Protein AF-A0A9X8ZY57-F1 (afdb_monomer_lite)

Secondary structure (DSSP, 8-state):
-PPPPP--------HHHHHHHHHHHHHHHHHHHHHHHHH---HHHHHHHHHHHHHHHHHHHHHHHHHHHTTSS--

Organism: Bacillus cereus (NCBI:txid1396)

Structure (mmCIF, N/CA/C/O backbone):
data_AF-A0A9X8ZY57-F1
#
_entry.id   AF-A0A9X8ZY57-F1
#
loop_
_atom_site.group_PDB
_atom_site.id
_atom_site.type_symbol
_atom_site.label_atom_id
_atom_site.label_alt_id
_atom_site.label_comp_id
_atom_site.label_asym_id
_atom_site.label_entity_i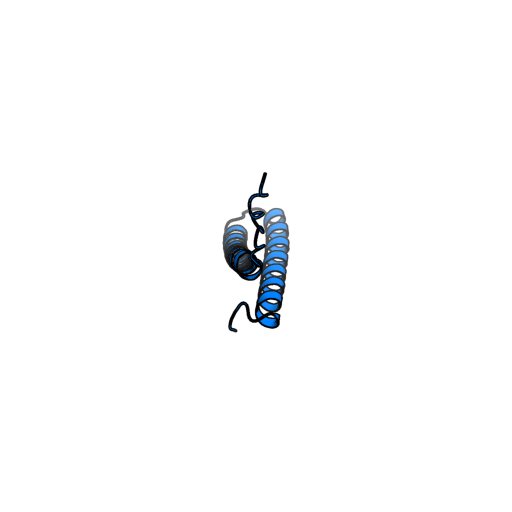d
_atom_site.label_seq_id
_atom_site.pdbx_PDB_ins_code
_atom_site.Cartn_x
_atom_site.Cartn_y
_atom_site.Cartn_z
_atom_site.occupancy
_atom_site.B_iso_or_equiv
_atom_site.auth_seq_id
_atom_site.auth_comp_id
_atom_site.auth_asym_id
_atom_site.auth_atom_id
_atom_site.pdbx_PDB_model_num
ATOM 1 N N . TYR A 1 1 ? 34.170 36.363 -31.666 1.00 46.34 1 TYR A N 1
ATOM 2 C CA . TYR A 1 1 ? 34.142 35.683 -30.357 1.00 46.34 1 TYR A CA 1
ATOM 3 C C . TYR A 1 1 ? 33.552 34.296 -30.566 1.00 46.34 1 TYR A C 1
ATOM 5 O O . TYR A 1 1 ? 32.423 34.241 -31.040 1.00 46.34 1 TYR A O 1
ATOM 13 N N . PRO A 1 2 ? 34.290 33.195 -30.332 1.00 62.22 2 PRO A N 1
ATOM 14 C CA . PRO A 1 2 ? 33.735 31.854 -30.482 1.00 62.22 2 PRO A CA 1
ATOM 15 C C . PRO A 1 2 ? 32.793 31.543 -29.310 1.00 62.22 2 PRO A C 1
ATOM 17 O O . PRO A 1 2 ? 33.074 31.888 -28.164 1.00 62.22 2 PRO A O 1
ATOM 20 N N . TYR A 1 3 ? 31.645 30.952 -29.625 1.00 60.69 3 TYR A N 1
ATOM 21 C CA . TYR A 1 3 ? 30.574 30.628 -28.685 1.00 60.69 3 TYR A CA 1
ATOM 22 C C . TYR A 1 3 ? 30.973 29.405 -27.840 1.00 60.69 3 TYR A C 1
ATOM 24 O O . TYR A 1 3 ? 31.467 28.419 -28.387 1.00 60.69 3 TYR A O 1
ATOM 32 N N . ALA A 1 4 ? 30.784 29.462 -26.518 1.00 72.38 4 ALA A N 1
ATOM 33 C CA . ALA A 1 4 ? 31.052 28.331 -25.630 1.00 72.38 4 ALA A CA 1
ATOM 34 C C . ALA A 1 4 ? 30.048 27.189 -25.897 1.00 72.38 4 ALA A C 1
ATOM 36 O O . ALA A 1 4 ? 28.872 27.473 -26.139 1.00 72.38 4 ALA A O 1
ATOM 37 N N . PRO A 1 5 ? 30.473 25.912 -25.862 1.00 65.69 5 PRO A N 1
ATOM 38 C CA . PRO A 1 5 ? 29.574 24.786 -26.085 1.00 65.69 5 PRO A CA 1
ATOM 39 C C . PRO A 1 5 ? 28.469 24.800 -25.025 1.00 65.69 5 PRO A C 1
ATOM 41 O O . PRO A 1 5 ? 28.741 24.811 -23.825 1.00 65.69 5 PRO A O 1
ATOM 44 N N . GLY A 1 6 ? 27.215 24.853 -25.479 1.00 62.62 6 GLY A N 1
ATOM 45 C CA . GLY A 1 6 ? 26.057 24.833 -24.596 1.00 62.62 6 GLY A CA 1
ATOM 46 C C . GLY A 1 6 ? 26.045 23.547 -23.776 1.00 62.62 6 GLY A C 1
ATOM 47 O O . GLY A 1 6 ? 26.163 22.455 -24.331 1.00 62.62 6 GLY A O 1
ATOM 48 N N . PHE A 1 7 ? 25.900 23.676 -22.458 1.00 60.78 7 PHE A N 1
ATOM 49 C CA . PHE A 1 7 ? 25.622 22.547 -21.580 1.00 60.78 7 PHE A CA 1
ATOM 50 C C . PHE A 1 7 ? 24.288 21.926 -22.007 1.00 60.78 7 PHE A C 1
ATOM 52 O O . PHE A 1 7 ? 23.219 22.458 -21.713 1.00 60.78 7 PHE A O 1
ATOM 59 N N . GLN A 1 8 ? 24.343 20.809 -22.730 1.00 60.03 8 GLN A N 1
ATOM 60 C CA . GLN A 1 8 ? 23.179 19.956 -22.918 1.00 60.03 8 GLN A CA 1
ATOM 61 C C . GLN A 1 8 ? 22.905 19.274 -21.580 1.00 60.03 8 GLN A C 1
ATOM 63 O O . GLN A 1 8 ? 23.584 18.320 -21.204 1.00 60.03 8 GLN A O 1
ATOM 68 N N . SER A 1 9 ? 21.929 19.794 -20.839 1.00 60.28 9 SER A N 1
ATOM 69 C CA . SER A 1 9 ? 21.372 19.124 -19.669 1.00 60.28 9 SER A CA 1
ATOM 70 C C . SER A 1 9 ? 20.774 17.795 -20.122 1.00 60.28 9 SER A C 1
ATOM 72 O O . SER A 1 9 ? 19.665 17.741 -20.649 1.00 60.28 9 SER A O 1
ATOM 74 N N . GLN A 1 10 ? 21.541 16.720 -19.980 1.00 62.19 10 GLN A N 1
ATOM 75 C CA . GLN A 1 10 ? 21.096 15.371 -20.285 1.00 62.19 10 GLN A CA 1
ATOM 76 C C . GLN A 1 10 ? 20.051 14.992 -19.228 1.00 62.19 10 GLN A C 1
ATOM 78 O O . GLN A 1 10 ? 20.398 14.722 -18.079 1.00 62.19 10 GLN A O 1
ATOM 83 N N . HIS A 1 11 ? 18.766 15.061 -19.583 1.00 65.56 11 HIS A N 1
ATOM 84 C CA . HIS A 1 11 ? 17.678 14.670 -18.690 1.00 65.56 11 HIS A CA 1
ATOM 85 C C . HIS A 1 11 ? 17.802 13.165 -18.435 1.00 65.56 11 HIS A C 1
ATOM 87 O O . HIS A 1 11 ? 17.546 12.358 -19.328 1.00 65.56 11 HIS A O 1
ATOM 93 N N . ARG A 1 12 ? 18.259 12.783 -17.241 1.00 74.81 12 ARG A N 1
ATOM 94 C CA . ARG A 1 12 ? 18.279 11.378 -16.828 1.00 74.81 12 ARG A CA 1
ATOM 95 C C . ARG A 1 12 ? 16.837 10.915 -16.629 1.00 74.81 12 ARG A C 1
ATOM 97 O O . ARG A 1 12 ? 16.003 11.674 -16.137 1.00 74.81 12 ARG A O 1
ATOM 104 N N . ASP A 1 13 ? 16.531 9.709 -17.092 1.00 84.12 13 ASP A N 1
ATOM 105 C CA . ASP A 1 13 ? 15.246 9.070 -16.819 1.00 84.12 13 ASP A CA 1
ATOM 106 C C . ASP A 1 13 ? 15.330 8.370 -15.458 1.00 84.12 13 A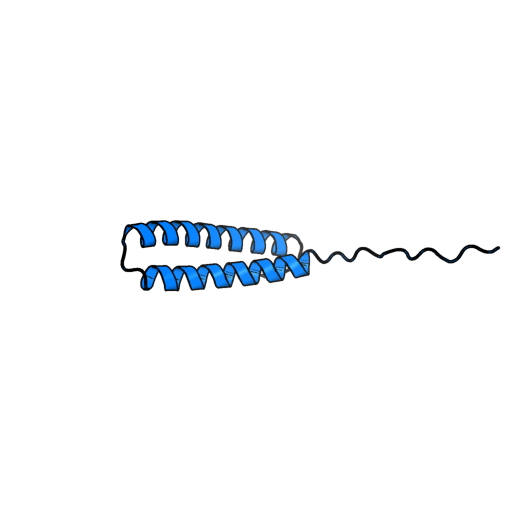SP A C 1
ATOM 108 O O . ASP A 1 13 ? 15.732 7.212 -15.352 1.00 84.12 13 ASP A O 1
ATOM 112 N N . ASP A 1 14 ? 14.980 9.110 -14.407 1.00 92.69 14 ASP A N 1
ATO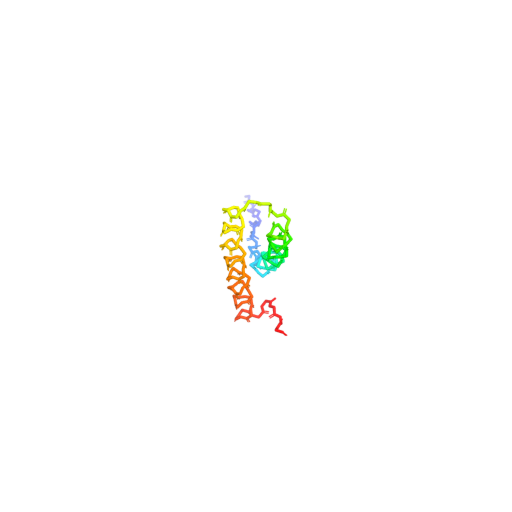M 113 C CA . ASP A 1 14 ? 15.006 8.634 -13.019 1.00 92.69 14 ASP A CA 1
ATOM 114 C C . ASP A 1 14 ? 13.676 7.960 -12.614 1.00 92.69 14 ASP A C 1
ATOM 116 O O . ASP A 1 14 ? 13.435 7.677 -11.438 1.00 92.69 14 ASP A O 1
ATOM 120 N N . THR A 1 15 ? 12.792 7.670 -13.579 1.00 94.69 15 THR A N 1
ATOM 121 C CA . THR A 1 15 ? 11.448 7.124 -13.324 1.00 94.69 15 THR A CA 1
ATOM 122 C C . THR A 1 15 ? 11.499 5.817 -12.533 1.00 94.69 15 THR A C 1
ATOM 124 O O . THR A 1 15 ? 10.740 5.640 -11.580 1.00 94.69 15 THR A O 1
ATOM 127 N N . GLY A 1 16 ? 12.409 4.904 -12.889 1.00 94.62 16 GLY A N 1
ATOM 128 C CA . GLY A 1 16 ? 12.569 3.625 -12.191 1.00 94.62 16 GLY A CA 1
ATOM 129 C C . GLY A 1 16 ? 13.023 3.787 -10.737 1.00 94.62 16 GLY A C 1
ATOM 130 O O . GLY A 1 16 ? 12.538 3.071 -9.862 1.00 94.62 16 GLY A O 1
ATOM 131 N N . PHE A 1 17 ? 13.894 4.766 -10.467 1.00 95.00 17 PHE A N 1
ATOM 132 C CA . PHE A 1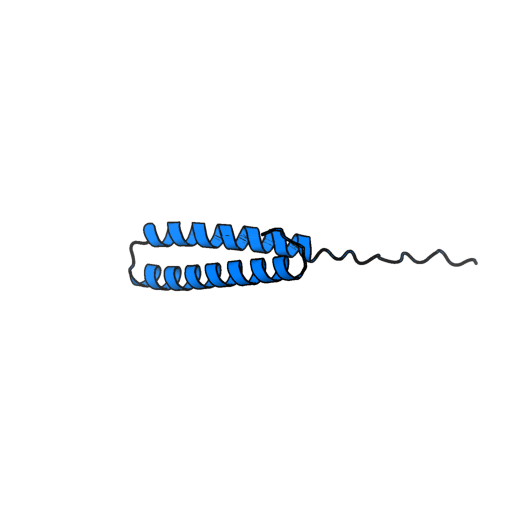 17 ? 14.365 5.082 -9.118 1.00 95.00 17 PHE A CA 1
ATOM 133 C C . PHE A 1 17 ? 13.210 5.578 -8.238 1.00 95.00 17 PHE A C 1
ATOM 135 O O . PHE A 1 17 ? 12.924 4.981 -7.200 1.00 95.00 17 PHE A O 1
ATOM 142 N N . TYR A 1 18 ? 12.465 6.586 -8.703 1.00 97.00 18 TYR A N 1
ATOM 143 C CA . TYR A 1 18 ? 11.320 7.119 -7.958 1.00 97.00 18 TYR A CA 1
ATOM 144 C C . TYR A 1 18 ? 10.175 6.110 -7.803 1.00 97.00 18 TYR A C 1
ATOM 146 O O . TYR A 1 18 ? 9.510 6.083 -6.767 1.00 97.00 18 TYR A O 1
ATOM 154 N N . ALA A 1 19 ? 9.946 5.252 -8.802 1.00 97.31 19 ALA A N 1
ATOM 155 C CA . ALA A 1 19 ? 8.973 4.169 -8.687 1.00 97.31 19 ALA A CA 1
ATOM 156 C C . ALA A 1 19 ? 9.386 3.146 -7.615 1.00 97.31 19 ALA A C 1
ATOM 158 O O . ALA A 1 19 ? 8.536 2.684 -6.854 1.00 97.31 19 ALA A O 1
ATOM 159 N N . GLY A 1 20 ? 10.683 2.840 -7.507 1.00 97.12 20 GLY A N 1
ATOM 160 C CA . GLY A 1 20 ? 11.231 1.984 -6.455 1.00 97.12 20 GLY A CA 1
ATOM 161 C C . GLY A 1 20 ? 11.022 2.561 -5.054 1.00 97.12 20 GLY A C 1
ATOM 162 O O . GLY A 1 20 ? 10.535 1.852 -4.167 1.00 97.12 20 GLY A O 1
ATOM 163 N N . ASP A 1 21 ? 11.303 3.853 -4.875 1.00 97.81 21 ASP A N 1
ATOM 164 C CA . ASP A 1 21 ? 11.039 4.564 -3.619 1.00 97.81 21 ASP A CA 1
ATOM 165 C C . ASP A 1 21 ? 9.549 4.517 -3.259 1.00 97.81 21 ASP A C 1
ATOM 167 O O . ASP A 1 21 ? 9.178 4.143 -2.142 1.00 97.81 21 ASP A O 1
ATOM 171 N N . LEU A 1 22 ? 8.673 4.814 -4.224 1.00 98.19 22 LEU A N 1
ATOM 172 C CA . LEU A 1 22 ? 7.227 4.761 -4.026 1.00 98.19 22 LEU A CA 1
ATOM 173 C C . LEU A 1 22 ? 6.744 3.346 -3.669 1.00 98.19 22 LEU A C 1
ATOM 175 O O . LEU A 1 22 ? 5.899 3.190 -2.786 1.00 98.19 22 LEU A O 1
ATOM 179 N N . LEU A 1 23 ? 7.296 2.306 -4.301 1.00 98.06 23 LEU A N 1
ATOM 180 C CA . LEU A 1 23 ? 6.976 0.912 -3.992 1.00 98.06 23 LEU A CA 1
ATOM 181 C C . LEU A 1 23 ? 7.377 0.554 -2.552 1.00 98.06 23 LEU A C 1
ATOM 183 O O . LEU A 1 23 ? 6.625 -0.119 -1.840 1.00 98.06 23 LEU A O 1
ATOM 187 N N . GLY A 1 24 ? 8.554 1.009 -2.110 1.00 97.75 24 GLY A N 1
ATOM 188 C CA . GLY A 1 24 ? 9.035 0.845 -0.737 1.00 97.75 24 GLY A CA 1
ATOM 189 C C . GLY A 1 24 ? 8.157 1.564 0.290 1.00 97.75 24 GLY A C 1
ATOM 190 O O . GLY A 1 24 ? 7.796 0.981 1.322 1.00 97.75 24 GLY A O 1
ATOM 191 N N . LEU A 1 25 ? 7.744 2.796 -0.019 1.00 98.38 25 LEU A N 1
ATOM 192 C CA . LEU A 1 25 ? 6.803 3.557 0.801 1.00 98.38 25 LEU A CA 1
ATOM 193 C C . LEU A 1 25 ? 5.453 2.844 0.896 1.00 98.38 25 LEU A C 1
ATOM 195 O O . LEU A 1 25 ? 4.961 2.648 2.003 1.00 98.38 25 LEU A O 1
ATOM 199 N N . ALA A 1 26 ? 4.898 2.359 -0.219 1.00 98.50 26 ALA A N 1
ATOM 200 C CA . ALA A 1 26 ? 3.625 1.640 -0.223 1.00 98.50 26 ALA A CA 1
ATOM 201 C C . ALA A 1 26 ? 3.665 0.376 0.661 1.00 98.50 26 ALA A C 1
ATOM 203 O O . ALA A 1 26 ? 2.759 0.162 1.470 1.00 98.50 26 ALA A O 1
ATOM 204 N N . LYS A 1 27 ? 4.744 -0.424 0.593 1.00 98.06 27 LYS A N 1
ATOM 205 C CA . LYS A 1 27 ? 4.953 -1.592 1.481 1.00 98.06 27 LYS A CA 1
ATOM 206 C C . LYS A 1 27 ? 4.961 -1.188 2.955 1.00 98.06 27 LYS A C 1
ATOM 208 O O . LYS A 1 27 ? 4.322 -1.840 3.783 1.00 98.06 27 LYS A O 1
ATOM 213 N N . THR A 1 28 ? 5.684 -0.119 3.275 1.00 98.62 28 THR A N 1
ATOM 214 C CA . THR A 1 28 ? 5.787 0.406 4.642 1.00 98.62 28 THR A CA 1
ATOM 215 C C . THR A 1 28 ? 4.437 0.918 5.140 1.00 98.62 28 THR A C 1
ATOM 217 O O . THR A 1 28 ? 4.022 0.565 6.241 1.00 98.62 28 THR A O 1
ATOM 220 N N . SER A 1 29 ? 3.696 1.661 4.314 1.00 98.56 29 SER A N 1
ATOM 221 C CA . SER A 1 29 ? 2.352 2.145 4.639 1.00 98.56 29 SER A CA 1
ATOM 222 C C . SER A 1 29 ? 1.390 1.003 4.961 1.00 98.56 29 SER A C 1
ATOM 224 O O . SER A 1 29 ? 0.687 1.085 5.964 1.00 98.56 29 SER A O 1
ATOM 226 N N . VAL A 1 30 ? 1.387 -0.087 4.181 1.00 98.75 30 VAL A N 1
ATOM 227 C CA . VAL A 1 30 ? 0.542 -1.263 4.468 1.00 98.75 30 VAL A CA 1
ATOM 228 C C . VAL A 1 30 ? 0.843 -1.838 5.856 1.00 98.75 30 VAL A C 1
ATOM 230 O O . VAL A 1 30 ? -0.082 -2.060 6.639 1.00 98.75 30 VAL A O 1
ATOM 233 N N . ARG A 1 31 ? 2.126 -2.033 6.196 1.00 98.62 31 ARG A N 1
ATOM 234 C CA . ARG A 1 31 ? 2.535 -2.546 7.519 1.00 98.62 31 ARG A CA 1
ATOM 235 C C . ARG A 1 31 ? 2.122 -1.602 8.646 1.00 98.62 31 ARG A C 1
ATOM 237 O O . ARG A 1 31 ? 1.554 -2.050 9.637 1.00 98.62 31 ARG A O 1
ATOM 244 N N . ASN A 1 32 ? 2.354 -0.304 8.473 1.00 98.56 32 ASN A N 1
ATOM 245 C CA . ASN A 1 32 ? 2.025 0.701 9.481 1.00 98.56 32 ASN A CA 1
ATOM 246 C C . ASN A 1 32 ? 0.515 0.793 9.720 1.00 98.56 32 ASN A C 1
ATOM 248 O O . ASN A 1 32 ? 0.083 0.890 10.867 1.00 98.56 32 ASN A O 1
ATOM 252 N N . TYR A 1 33 ? -0.303 0.703 8.666 1.00 98.62 33 TYR A N 1
ATOM 253 C CA . TYR A 1 33 ? -1.751 0.657 8.840 1.00 98.62 33 TYR A CA 1
ATOM 254 C C . TYR A 1 33 ? -2.212 -0.616 9.546 1.00 98.62 33 TYR A C 1
ATOM 256 O O . TYR A 1 33 ? -3.107 -0.535 10.383 1.00 98.62 33 TYR A O 1
ATOM 264 N N . ALA A 1 34 ? -1.606 -1.771 9.261 1.00 98.50 34 ALA A N 1
ATOM 265 C CA . ALA A 1 34 ? -1.938 -3.008 9.964 1.00 98.50 34 ALA A CA 1
ATOM 266 C C . ALA A 1 34 ? -1.684 -2.876 11.476 1.00 98.50 34 ALA A C 1
ATOM 268 O O . ALA A 1 34 ? -2.566 -3.199 12.271 1.00 98.50 34 ALA A O 1
ATOM 269 N N . ILE A 1 35 ? -0.532 -2.313 11.861 1.00 98.56 35 ILE A N 1
ATOM 270 C CA . ILE A 1 35 ? -0.196 -2.009 13.262 1.00 98.56 35 ILE A CA 1
ATOM 271 C C . ILE A 1 35 ? -1.247 -1.065 13.866 1.00 98.56 35 ILE A C 1
ATOM 273 O O . ILE A 1 35 ? -1.889 -1.402 14.863 1.00 98.56 35 ILE A O 1
ATOM 277 N N . ALA A 1 36 ? -1.524 0.065 13.210 1.00 98.12 36 ALA A N 1
ATOM 278 C CA . ALA A 1 36 ? -2.481 1.056 13.701 1.00 98.12 36 ALA A CA 1
ATOM 279 C C . ALA A 1 36 ? -3.912 0.497 13.863 1.00 98.12 36 ALA A C 1
ATOM 281 O O . ALA A 1 36 ? -4.617 0.848 14.810 1.00 98.12 36 ALA A O 1
ATOM 282 N N . ILE A 1 37 ? -4.352 -0.400 12.970 1.00 98.38 37 ILE A N 1
ATOM 283 C CA . ILE A 1 37 ? -5.652 -1.088 13.063 1.00 98.38 37 ILE A CA 1
ATOM 284 C C . ILE A 1 37 ? -5.724 -1.970 14.316 1.00 98.38 37 ILE A C 1
ATOM 286 O O . ILE A 1 37 ? -6.789 -2.063 14.934 1.00 98.38 37 ILE A O 1
ATOM 290 N N . THR A 1 38 ? -4.620 -2.621 14.693 1.00 98.00 38 THR A N 1
ATOM 291 C CA . THR A 1 38 ? -4.572 -3.463 15.899 1.00 98.00 38 THR A CA 1
ATOM 292 C C . THR A 1 38 ? -4.473 -2.658 17.193 1.00 98.00 38 THR A C 1
ATOM 294 O O . THR A 1 38 ? -4.996 -3.103 18.211 1.00 98.00 38 THR A O 1
ATOM 297 N N . GLU A 1 39 ? -3.896 -1.456 17.148 1.00 97.81 39 GLU A N 1
ATOM 298 C CA . GLU A 1 39 ? -3.686 -0.597 18.323 1.00 97.81 39 GLU A CA 1
ATOM 299 C C . GLU A 1 39 ? -4.821 0.413 18.570 1.00 97.81 39 GLU A C 1
ATOM 301 O O . GLU A 1 39 ? -4.917 1.003 19.646 1.00 97.81 39 GLU A O 1
ATOM 306 N N . THR A 1 40 ? -5.718 0.627 17.602 1.00 96.94 40 THR A N 1
ATOM 307 C CA . THR A 1 40 ? -6.800 1.605 17.762 1.00 96.94 40 THR A CA 1
ATOM 308 C C . THR A 1 40 ? -7.962 1.093 18.623 1.00 96.94 40 THR A C 1
ATOM 310 O O . THR A 1 40 ? -8.581 0.062 18.341 1.00 96.94 40 THR A O 1
ATOM 313 N N . ALA A 1 41 ? -8.328 1.859 19.655 1.00 91.31 41 ALA A N 1
ATOM 314 C CA . ALA A 1 41 ? -9.434 1.527 20.558 1.00 91.31 41 ALA A CA 1
ATOM 315 C C . ALA A 1 41 ? -10.826 1.847 19.976 1.00 91.31 41 ALA A C 1
ATOM 317 O O . ALA A 1 41 ? -11.821 1.248 20.380 1.00 91.31 41 ALA A O 1
ATOM 318 N N . THR A 1 42 ? -10.919 2.771 19.014 1.00 97.44 42 THR A N 1
ATOM 319 C CA . THR A 1 42 ? -12.212 3.284 18.540 1.00 97.44 42 THR A CA 1
ATOM 320 C C . THR A 1 42 ? -12.668 2.556 17.271 1.00 97.44 42 THR A C 1
ATOM 322 O O . THR A 1 42 ? -11.960 2.607 16.260 1.00 97.44 42 THR A O 1
ATOM 325 N N . PRO A 1 43 ? -13.880 1.961 17.237 1.00 95.56 43 PRO A N 1
ATOM 326 C CA . PRO A 1 43 ? -14.390 1.256 16.054 1.00 95.56 43 PRO A CA 1
ATOM 327 C C . PRO A 1 43 ? -14.419 2.121 14.790 1.00 95.56 43 PRO A C 1
ATOM 329 O O . PRO A 1 43 ? -14.059 1.664 13.707 1.00 95.56 43 PRO A O 1
ATOM 332 N N . ARG A 1 44 ? -14.774 3.403 14.932 1.00 97.50 44 ARG A N 1
ATOM 333 C CA . ARG A 1 44 ? -14.799 4.344 13.808 1.00 97.50 44 ARG A CA 1
ATOM 334 C C . ARG A 1 44 ? -13.411 4.597 13.221 1.00 97.50 44 ARG A C 1
ATOM 336 O O . ARG A 1 44 ? -13.273 4.698 12.006 1.00 97.50 44 ARG A O 1
ATOM 343 N N . LEU A 1 45 ? -12.388 4.688 14.070 1.00 96.75 45 LEU A N 1
ATOM 344 C CA . LEU A 1 45 ? -11.013 4.877 13.615 1.00 96.75 45 LEU A CA 1
ATOM 345 C C . LEU A 1 45 ? -10.507 3.612 12.914 1.00 96.75 45 LEU A C 1
ATOM 347 O O . LEU A 1 45 ? -9.943 3.707 11.828 1.00 96.75 45 LEU A O 1
ATOM 351 N N . ARG A 1 46 ? -10.826 2.430 13.455 1.00 98.12 46 ARG A N 1
ATOM 352 C CA . ARG A 1 46 ? -10.557 1.140 12.804 1.00 98.12 46 ARG A CA 1
ATOM 353 C C . ARG A 1 46 ? -11.124 1.081 11.387 1.00 98.12 46 ARG A C 1
ATOM 355 O O . ARG A 1 46 ? -10.396 0.765 10.459 1.00 98.12 46 ARG A O 1
ATOM 362 N N . GLU A 1 47 ? -12.383 1.472 11.199 1.00 98.38 47 GLU A N 1
ATOM 363 C CA . GLU A 1 47 ? -13.047 1.501 9.887 1.00 98.38 47 GLU A CA 1
ATOM 364 C C . GLU A 1 47 ? -12.349 2.434 8.876 1.00 98.38 47 GLU A C 1
ATOM 366 O O . GLU A 1 47 ? -12.291 2.149 7.678 1.00 98.38 47 GLU A O 1
ATOM 371 N N . VAL A 1 48 ? -11.832 3.579 9.330 1.00 98.38 48 VAL A N 1
ATOM 372 C CA . VAL A 1 48 ? -11.079 4.510 8.473 1.00 98.38 48 VAL A CA 1
ATOM 373 C C . VAL A 1 48 ? -9.722 3.918 8.100 1.00 98.38 48 VAL A C 1
ATOM 375 O O . VAL A 1 48 ? -9.387 3.877 6.917 1.00 98.38 48 VAL A O 1
ATOM 378 N N . LEU A 1 49 ? -8.974 3.399 9.074 1.00 98.50 49 LEU A N 1
ATOM 379 C CA . LEU A 1 49 ? -7.664 2.791 8.833 1.00 98.50 49 LEU A CA 1
ATOM 380 C C . LEU A 1 49 ? -7.771 1.548 7.934 1.00 98.50 49 LEU A C 1
ATOM 382 O O . LEU A 1 49 ? -6.942 1.361 7.048 1.00 98.50 49 LEU A O 1
ATOM 386 N N . THR A 1 50 ? -8.831 0.744 8.073 1.00 98.50 50 THR A N 1
ATOM 387 C CA . THR A 1 50 ? -9.113 -0.386 7.170 1.00 98.50 50 THR A CA 1
ATOM 388 C C . THR A 1 50 ? -9.378 0.070 5.730 1.00 98.50 50 THR A C 1
ATOM 390 O O . THR A 1 50 ? -8.969 -0.589 4.777 1.00 98.50 50 THR A O 1
ATOM 393 N N . ARG A 1 51 ? -10.022 1.221 5.519 1.00 98.56 51 ARG A N 1
ATOM 394 C CA . ARG A 1 51 ? -10.159 1.783 4.165 1.00 98.56 51 ARG A CA 1
ATOM 395 C C . ARG A 1 51 ? -8.817 2.264 3.615 1.00 98.56 51 ARG A C 1
ATOM 397 O O . ARG A 1 51 ? -8.519 2.027 2.447 1.00 98.56 51 ARG A O 1
ATOM 404 N N . GLN A 1 52 ? -7.995 2.885 4.456 1.00 98.50 52 GLN A N 1
ATOM 405 C CA . GLN A 1 52 ? -6.675 3.380 4.065 1.00 98.50 52 GLN A CA 1
ATOM 406 C C . GLN A 1 52 ? -5.693 2.249 3.730 1.00 98.50 52 GLN A C 1
ATOM 408 O O . GLN A 1 52 ? -5.014 2.340 2.708 1.00 98.50 52 GLN A O 1
ATOM 413 N N . ILE A 1 53 ? -5.660 1.154 4.504 1.00 98.69 53 ILE A N 1
ATOM 414 C CA . ILE A 1 53 ? -4.812 -0.007 4.180 1.00 98.69 53 ILE A CA 1
ATOM 415 C C . ILE A 1 53 ? -5.215 -0.641 2.848 1.00 98.69 53 ILE A C 1
ATOM 417 O O . ILE A 1 53 ? -4.340 -0.983 2.059 1.00 98.69 53 ILE A O 1
ATOM 421 N N . ASN A 1 54 ? -6.515 -0.726 2.547 1.00 98.75 54 ASN A N 1
ATOM 422 C CA . ASN A 1 54 ? -6.983 -1.229 1.254 1.00 98.75 54 ASN A CA 1
ATOM 423 C C . ASN A 1 54 ? -6.503 -0.337 0.098 1.00 98.75 54 ASN A C 1
ATOM 425 O O . ASN A 1 54 ? -6.050 -0.852 -0.923 1.00 98.75 54 ASN A O 1
ATOM 429 N N . GLY A 1 55 ? -6.522 0.987 0.278 1.00 98.69 55 GLY A N 1
ATOM 430 C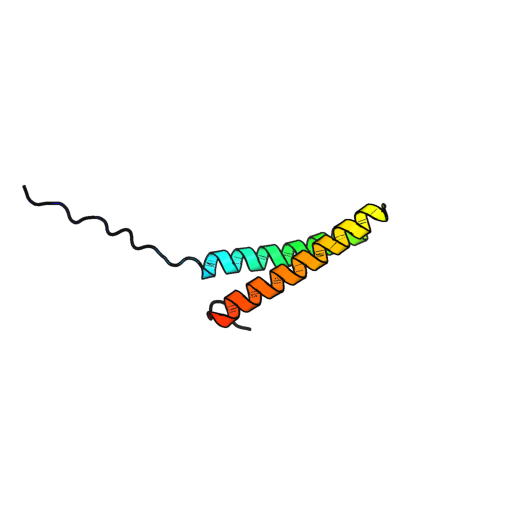 CA . GLY A 1 55 ? -5.932 1.925 -0.680 1.00 98.6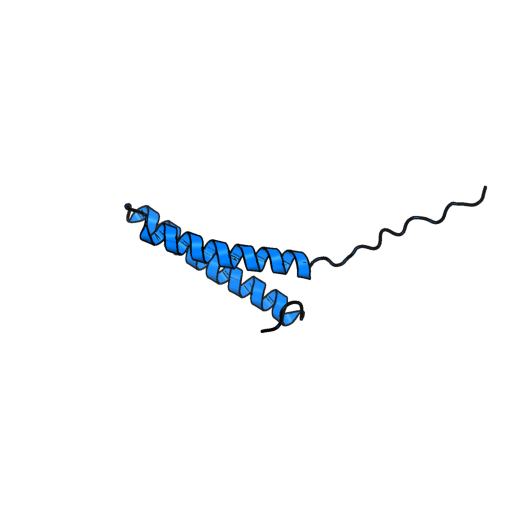9 55 GLY A CA 1
ATOM 431 C C . GLY A 1 55 ? -4.418 1.747 -0.835 1.00 98.69 55 GLY A C 1
ATOM 432 O O . GLY A 1 55 ? -3.912 1.724 -1.953 1.00 98.69 55 GLY A O 1
ATOM 433 N N . ALA A 1 56 ? -3.688 1.543 0.265 1.00 98.69 56 ALA A N 1
ATOM 434 C CA . ALA A 1 56 ? -2.246 1.297 0.231 1.00 98.69 56 ALA A CA 1
ATOM 435 C C . ALA A 1 56 ? -1.888 -0.027 -0.474 1.00 98.69 56 ALA A C 1
ATOM 437 O O . ALA A 1 56 ? -0.912 -0.077 -1.221 1.00 98.69 56 ALA A O 1
ATOM 438 N N . ILE A 1 57 ? -2.695 -1.080 -0.295 1.00 98.81 57 ILE A N 1
ATOM 439 C CA . ILE A 1 57 ? -2.552 -2.360 -1.011 1.00 98.81 57 ILE A CA 1
ATOM 440 C C . ILE A 1 57 ? -2.756 -2.158 -2.519 1.00 98.81 57 ILE A C 1
ATOM 442 O O . ILE A 1 57 ? -1.966 -2.660 -3.319 1.00 98.81 57 ILE A O 1
ATOM 446 N N . GLN A 1 58 ? -3.784 -1.401 -2.914 1.00 98.75 58 GLN A N 1
ATOM 447 C CA . GLN A 1 58 ? -4.033 -1.083 -4.323 1.00 98.75 58 GLN A CA 1
ATOM 448 C C . GLN A 1 58 ? -2.888 -0.269 -4.929 1.00 98.75 58 GLN A C 1
ATOM 450 O O . GLN A 1 58 ? -2.403 -0.617 -6.004 1.00 98.75 58 GLN A O 1
ATOM 455 N N . LEU A 1 59 ? -2.409 0.760 -4.223 1.00 98.56 59 LEU A N 1
ATOM 456 C CA . LEU A 1 59 ? -1.254 1.555 -4.644 1.00 98.56 59 LEU A CA 1
ATOM 457 C C . LEU A 1 59 ? -0.016 0.673 -4.830 1.00 98.56 59 LEU A C 1
ATOM 459 O O . LEU A 1 59 ? 0.640 0.748 -5.864 1.00 98.56 59 LEU A O 1
ATOM 463 N N . HIS A 1 60 ? 0.280 -0.200 -3.865 1.00 98.44 60 HIS A N 1
ATOM 464 C CA . HIS A 1 60 ? 1.392 -1.142 -3.970 1.00 98.44 60 HIS A CA 1
ATOM 465 C C . HIS A 1 60 ? 1.300 -1.992 -5.245 1.00 98.44 60 HIS A C 1
ATOM 467 O O . HIS A 1 60 ? 2.282 -2.102 -5.976 1.00 98.44 60 HIS A O 1
ATOM 473 N N . ALA A 1 61 ? 0.126 -2.564 -5.532 1.00 98.38 61 ALA A N 1
ATOM 474 C CA . ALA A 1 61 ? -0.085 -3.377 -6.728 1.00 98.38 61 ALA A CA 1
ATOM 475 C C . ALA A 1 61 ? 0.091 -2.564 -8.022 1.00 98.38 61 ALA A C 1
ATOM 477 O O . ALA A 1 61 ? 0.740 -3.029 -8.954 1.00 98.38 61 ALA A O 1
ATOM 478 N N . GLN A 1 62 ? -0.438 -1.339 -8.071 1.00 98.44 62 GLN A N 1
ATOM 479 C CA . GLN A 1 62 ? -0.296 -0.452 -9.228 1.00 98.44 62 GLN A CA 1
ATOM 480 C C . GLN A 1 62 ? 1.167 -0.103 -9.505 1.00 98.44 62 GLN A C 1
ATOM 482 O O . GLN A 1 62 ? 1.612 -0.201 -10.645 1.00 98.44 62 GLN A O 1
ATOM 487 N N . VAL A 1 63 ? 1.926 0.262 -8.468 1.00 98.12 63 VAL A N 1
ATOM 488 C CA . VAL A 1 63 ? 3.345 0.618 -8.610 1.00 98.12 63 VAL A CA 1
ATOM 489 C C . VAL A 1 63 ? 4.171 -0.606 -9.000 1.00 98.12 63 VAL A C 1
ATOM 491 O O . VAL A 1 63 ? 5.012 -0.512 -9.890 1.00 98.12 63 VAL A O 1
ATOM 494 N N . PHE A 1 64 ? 3.897 -1.766 -8.397 1.00 98.00 64 PHE A N 1
ATOM 495 C CA . PHE A 1 64 ? 4.550 -3.019 -8.772 1.00 98.00 64 PHE A CA 1
ATOM 496 C C . PHE A 1 64 ? 4.318 -3.350 -10.251 1.00 98.00 64 PHE A C 1
ATOM 498 O O . PHE A 1 64 ? 5.284 -3.548 -10.983 1.00 98.00 64 PHE A O 1
ATOM 505 N N . ASN A 1 65 ? 3.062 -3.340 -10.709 1.00 98.06 65 ASN A N 1
ATOM 506 C CA . ASN A 1 65 ? 2.728 -3.625 -12.106 1.00 98.06 65 ASN A CA 1
ATOM 507 C C . ASN A 1 65 ? 3.370 -2.606 -13.055 1.00 98.06 65 ASN A C 1
ATOM 509 O O . ASN A 1 65 ? 3.966 -2.993 -14.055 1.00 98.06 65 ASN A O 1
ATOM 513 N N . PHE A 1 66 ? 3.333 -1.316 -12.704 1.00 97.38 66 PHE A N 1
ATOM 514 C CA . PHE A 1 66 ? 3.987 -0.256 -13.472 1.00 97.38 66 PHE A CA 1
ATOM 515 C C . PHE A 1 66 ? 5.485 -0.520 -13.671 1.00 97.38 66 PHE A C 1
ATOM 517 O O . PHE A 1 66 ? 5.994 -0.346 -14.783 1.00 97.38 66 PHE A O 1
ATOM 524 N N . MET A 1 67 ? 6.183 -0.925 -12.604 1.00 97.19 67 MET A N 1
ATOM 525 C CA . MET A 1 67 ? 7.610 -1.242 -12.654 1.00 97.19 67 MET A CA 1
ATOM 526 C C . MET A 1 67 ? 7.882 -2.546 -13.407 1.00 97.19 67 MET A C 1
ATOM 528 O O . MET A 1 67 ? 8.849 -2.613 -14.163 1.00 97.19 67 MET A O 1
ATOM 532 N N . TYR A 1 68 ? 7.033 -3.558 -13.228 1.00 97.06 68 TYR A N 1
ATOM 533 C CA . TYR A 1 68 ? 7.153 -4.854 -13.890 1.00 97.06 68 TYR A CA 1
ATOM 534 C C . TYR A 1 68 ? 6.997 -4.731 -15.411 1.00 97.06 68 TYR A C 1
ATOM 536 O O . TYR A 1 68 ? 7.875 -5.160 -16.157 1.00 97.06 68 TYR A O 1
ATOM 544 N N . GLU A 1 69 ? 5.945 -4.054 -15.880 1.00 96.81 69 GLU A N 1
ATOM 545 C CA . GLU A 1 69 ? 5.673 -3.827 -17.309 1.00 96.81 69 GLU A CA 1
ATOM 546 C C . GLU A 1 69 ? 6.807 -3.080 -18.031 1.00 96.81 69 GLU A C 1
ATOM 548 O O . GLU A 1 69 ? 6.981 -3.229 -19.238 1.00 96.81 69 GLU A O 1
ATOM 553 N N . ARG A 1 70 ? 7.584 -2.272 -17.298 1.00 95.06 70 ARG A N 1
ATOM 554 C CA . ARG A 1 70 ? 8.703 -1.471 -17.827 1.00 95.06 70 ARG A CA 1
ATOM 555 C C . ARG A 1 70 ? 10.074 -2.104 -17.597 1.00 95.06 70 ARG A C 1
ATOM 557 O O . ARG A 1 70 ? 11.081 -1.510 -17.969 1.00 95.06 70 ARG A O 1
ATOM 564 N N . GLY A 1 71 ? 10.131 -3.282 -16.977 1.00 94.56 71 GLY A N 1
ATOM 565 C CA . GLY A 1 71 ? 11.390 -3.954 -16.651 1.00 94.56 71 GLY A CA 1
ATOM 566 C C . GLY A 1 71 ? 12.217 -3.253 -15.566 1.00 94.56 71 GLY A C 1
ATOM 567 O O . GLY A 1 71 ? 13.403 -3.537 -15.429 1.00 94.56 71 GLY A O 1
ATOM 568 N N . TYR A 1 72 ? 11.617 -2.349 -14.786 1.00 92.94 72 TYR A N 1
ATOM 569 C CA . TYR A 1 72 ? 12.282 -1.665 -13.670 1.00 92.94 72 TYR A CA 1
ATOM 570 C C . TYR A 1 72 ? 12.377 -2.527 -12.407 1.00 92.94 72 TYR A C 1
ATOM 572 O O . TYR A 1 72 ? 13.147 -2.201 -11.504 1.00 92.94 72 TYR A O 1
ATOM 580 N N . TYR A 1 73 ? 11.591 -3.601 -12.307 1.00 87.75 73 TYR A N 1
ATOM 581 C CA . TYR A 1 73 ? 11.601 -4.500 -11.157 1.00 87.75 73 TYR A CA 1
ATOM 582 C C . TYR A 1 73 ? 11.431 -5.957 -11.603 1.00 87.75 73 TYR A C 1
ATOM 584 O O . TYR A 1 73 ? 10.491 -6.245 -12.350 1.00 87.75 73 TYR A O 1
ATOM 592 N N . PRO A 1 74 ? 12.306 -6.879 -11.165 1.00 80.44 74 PRO A N 1
ATOM 593 C CA . PRO A 1 74 ? 12.097 -8.301 -11.393 1.00 80.44 74 PRO A CA 1
ATOM 594 C C . PRO A 1 74 ? 10.953 -8.804 -10.502 1.00 80.44 74 PRO A C 1
ATOM 596 O O . PRO A 1 74 ? 10.847 -8.397 -9.344 1.00 80.44 74 PRO A O 1
ATOM 599 N N . ALA A 1 75 ? 10.092 -9.662 -11.052 1.00 71.75 75 ALA A N 1
ATOM 600 C CA . ALA A 1 75 ? 9.061 -10.355 -10.277 1.00 71.75 75 ALA A CA 1
ATOM 601 C C . ALA A 1 75 ? 9.669 -11.371 -9.301 1.00 71.75 75 ALA A C 1
ATOM 603 O O . ALA A 1 75 ? 10.699 -11.989 -9.661 1.00 71.75 75 ALA A O 1
#

pLDDT: mean 91.06, std 13.3, range [46.34, 98.81]

InterPro domains:
  IPR012347 Ferritin-like [G3DSA:1.20.1260.10] (8-71)
  IPR012851 Spore coat protein CotF-like [PF07875] (18-75)
  IPR012851 Spore coat protein CotF-like [PTHR39183] (16-74)

Sequence (75 aa):
YPYAPGFQSQHRDDTGFYAGDLLGLAKTSVRNYAIAITETATPRLREVLTRQINGAIQLHAQVFNFMYERGYYPA

Radius of gyration: 20.22 Å; chains: 1; bounding box: 49×46×51 Å

Foldseek 3Di:
DDDDPDPPPPDDPCVLVVLVVQLVVLVVLLVVLVVVLVPDPDPVVNVVSVVVSVVSVVSNVVSVVVCVVVVSDDD